Protein AF-A0A7C5KMU4-F1 (afdb_monomer_lite)

Sequence (57 aa):
MPAILLTPPAIEPVSLVEAKAHLKVEVSDDDSLIDGLITTARQHIERQTGKALIDQT

Secondary structure (DSSP, 8-state):
-PPP-SS--SS-SS-HHHHHHHHT---STTHHHHHHHHHHHHHHHHHHHTS-SS---

pLDDT: mean 91.83, std 8.84, range [59.12, 97.94]

Foldseek 3Di:
DADDAPDDDPDFPADLVRQCVVVVNPDCPCSVVSVVVRSVVQVVVCRVPVDRPDDGD

Radius of gyration: 12.63 Å; chains: 1; bounding box: 36×22×25 Å

Structure (mmCIF, N/CA/C/O backbone):
data_AF-A0A7C5KMU4-F1
#
_entry.id   AF-A0A7C5KMU4-F1
#
loop_
_atom_site.group_PDB
_atom_site.id
_atom_site.type_symbol
_atom_site.label_atom_id
_atom_site.label_alt_id
_atom_site.label_comp_id
_atom_site.label_asym_id
_atom_site.label_entity_id
_atom_site.label_seq_id
_atom_site.pdbx_PDB_ins_code
_atom_site.Cartn_x
_atom_site.Cartn_y
_atom_site.Cartn_z
_atom_site.occupancy
_atom_site.B_iso_or_equiv
_atom_site.auth_seq_id
_atom_site.auth_comp_id
_atom_site.auth_asym_id
_atom_site.auth_atom_id
_atom_site.pdbx_PDB_model_num
ATOM 1 N N . MET A 1 1 ? -21.112 1.760 10.660 1.00 59.12 1 MET A N 1
ATOM 2 C CA . MET A 1 1 ? -21.219 2.947 9.783 1.00 59.12 1 MET A CA 1
ATOM 3 C C . MET A 1 1 ? -20.075 2.865 8.788 1.00 59.12 1 MET A C 1
ATOM 5 O O . MET A 1 1 ? -18.974 2.580 9.245 1.00 59.12 1 MET A O 1
ATOM 9 N N . PRO A 1 2 ? -20.303 3.001 7.473 1.00 64.69 2 PRO A N 1
ATOM 10 C CA . PRO A 1 2 ? -19.205 3.019 6.510 1.00 64.69 2 PRO A CA 1
ATOM 11 C C . PRO A 1 2 ? -18.356 4.277 6.738 1.00 64.69 2 PRO A C 1
ATOM 13 O O . PRO A 1 2 ? -18.912 5.364 6.894 1.00 64.69 2 PRO A O 1
ATOM 16 N N . ALA A 1 3 ? -17.032 4.131 6.791 1.00 68.38 3 ALA A N 1
ATOM 17 C CA . ALA A 1 3 ? -16.131 5.278 6.780 1.00 68.38 3 ALA A CA 1
ATOM 18 C C . ALA A 1 3 ? -16.228 5.953 5.402 1.00 68.38 3 ALA A C 1
ATOM 20 O O . ALA A 1 3 ? -16.102 5.284 4.375 1.00 68.38 3 ALA A O 1
ATOM 21 N N . ILE A 1 4 ? -16.518 7.253 5.378 1.00 75.12 4 ILE A N 1
ATOM 22 C CA . ILE A 1 4 ? -16.555 8.054 4.151 1.00 75.12 4 ILE A CA 1
ATOM 23 C C . ILE A 1 4 ? -15.179 8.699 4.008 1.00 75.12 4 ILE A C 1
ATOM 25 O O . ILE A 1 4 ? -14.763 9.441 4.893 1.00 75.12 4 ILE A O 1
ATOM 29 N N . LEU A 1 5 ? -14.480 8.399 2.912 1.00 77.44 5 LEU A N 1
ATOM 30 C CA . LEU A 1 5 ? -13.186 9.001 2.604 1.00 77.44 5 LEU A CA 1
ATOM 31 C C . LEU A 1 5 ? -13.404 10.419 2.062 1.00 77.44 5 LEU A C 1
ATOM 33 O O . LEU A 1 5 ? -13.955 10.575 0.972 1.00 77.44 5 LEU A O 1
ATOM 37 N N . LEU A 1 6 ? -12.996 11.433 2.825 1.00 83.44 6 LEU A N 1
ATOM 38 C CA . LEU A 1 6 ? -13.071 12.843 2.427 1.00 83.44 6 LEU A CA 1
ATOM 39 C C . LEU A 1 6 ? -11.768 13.279 1.756 1.00 83.44 6 LEU A C 1
ATOM 41 O O . LEU A 1 6 ? -11.787 13.778 0.632 1.00 83.44 6 LEU A O 1
ATOM 45 N N . THR A 1 7 ? -10.640 13.024 2.416 1.00 82.06 7 THR A N 1
ATOM 46 C CA . THR A 1 7 ? -9.297 13.215 1.871 1.00 82.06 7 THR A CA 1
ATOM 47 C C . THR A 1 7 ? -8.536 11.890 1.862 1.00 82.06 7 THR A C 1
ATOM 49 O O . THR A 1 7 ? -8.568 11.156 2.852 1.00 82.06 7 THR A O 1
ATOM 52 N N . PRO A 1 8 ? -7.875 11.529 0.745 1.00 80.94 8 PRO A N 1
ATOM 53 C CA . PRO A 1 8 ? -7.014 10.357 0.728 1.00 80.94 8 PRO A CA 1
ATOM 54 C C . PRO A 1 8 ? -5.831 10.555 1.691 1.00 80.94 8 PRO A C 1
ATOM 56 O O . PRO A 1 8 ? -5.398 11.694 1.892 1.00 80.94 8 PRO A O 1
ATOM 59 N N . PRO A 1 9 ? -5.278 9.467 2.253 1.00 86.88 9 PRO A N 1
ATOM 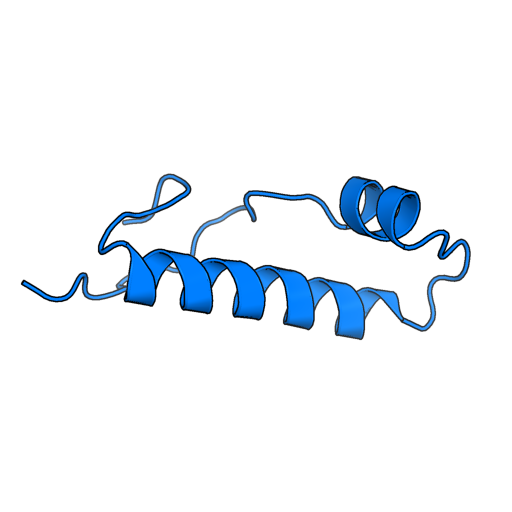60 C CA . PRO A 1 9 ? -4.057 9.539 3.042 1.00 86.88 9 PRO A CA 1
ATOM 61 C C . PRO A 1 9 ? -2.924 10.238 2.290 1.00 86.88 9 PRO A C 1
ATOM 63 O O . PRO A 1 9 ? -2.725 10.002 1.099 1.00 86.88 9 PRO A O 1
ATOM 66 N N . ALA A 1 10 ? -2.146 11.055 3.001 1.00 88.81 10 ALA A N 1
ATOM 67 C CA . ALA A 1 10 ? -0.962 11.705 2.433 1.00 88.81 10 ALA A CA 1
ATOM 68 C C . ALA A 1 10 ? 0.179 10.714 2.139 1.00 88.81 10 ALA A C 1
ATOM 70 O O . ALA A 1 10 ? 1.066 11.006 1.340 1.00 88.81 10 ALA A O 1
ATOM 71 N N . ILE A 1 11 ? 0.159 9.559 2.805 1.00 92.94 11 ILE A N 1
ATOM 72 C CA . ILE A 1 11 ? 1.112 8.463 2.653 1.00 92.94 11 ILE A CA 1
ATOM 73 C C . ILE A 1 11 ? 0.371 7.130 2.732 1.00 92.94 11 ILE A C 1
ATOM 75 O O . ILE A 1 11 ? -0.674 7.027 3.376 1.00 92.94 11 ILE A O 1
ATOM 79 N N . GLU A 1 12 ? 0.921 6.106 2.089 1.00 94.56 12 GLU A N 1
ATOM 80 C CA . GLU A 1 12 ? 0.389 4.749 2.171 1.00 94.56 12 GLU A CA 1
ATOM 81 C C . GLU A 1 12 ? 1.027 3.970 3.344 1.00 94.56 12 GLU A C 1
ATOM 83 O O . GLU A 1 12 ? 2.162 4.261 3.727 1.00 94.56 12 GLU A O 1
ATOM 88 N N . PRO A 1 13 ? 0.334 2.961 3.917 1.00 94.69 13 PRO A N 1
ATOM 89 C CA . PRO A 1 13 ? 0.851 2.146 5.023 1.00 94.69 13 PRO A CA 1
ATOM 90 C C . PRO A 1 13 ? 2.111 1.338 4.689 1.00 94.69 13 PRO A C 1
ATOM 92 O O . PRO A 1 13 ? 2.814 0.907 5.597 1.00 94.69 13 PRO A O 1
ATOM 95 N N . VAL A 1 14 ? 2.358 1.088 3.401 1.00 96.62 14 VAL A N 1
ATOM 96 C CA . VAL A 1 14 ? 3.556 0.420 2.882 1.00 96.62 14 VAL A CA 1
ATOM 97 C C . VAL A 1 14 ? 4.132 1.301 1.785 1.00 96.62 14 VAL A C 1
ATOM 99 O O . VAL A 1 14 ? 3.403 1.733 0.894 1.00 96.62 14 VAL A O 1
ATOM 102 N N . SER A 1 15 ? 5.432 1.572 1.842 1.00 97.06 15 SER A N 1
ATOM 103 C CA . SER A 1 15 ? 6.119 2.345 0.808 1.00 97.06 15 SER A CA 1
ATOM 104 C C . SER A 1 15 ? 6.385 1.515 -0.451 1.00 97.06 15 SER A C 1
ATOM 106 O O . SER A 1 15 ? 6.505 0.289 -0.398 1.00 97.06 15 SER A O 1
ATOM 108 N N . LEU A 1 16 ? 6.572 2.190 -1.589 1.00 97.06 16 LEU A N 1
ATOM 109 C CA . LEU A 1 16 ? 6.980 1.546 -2.841 1.00 97.06 16 LEU A CA 1
ATOM 110 C C . LEU A 1 16 ? 8.268 0.723 -2.674 1.00 97.06 16 LEU A C 1
ATOM 112 O O . LEU A 1 16 ? 8.368 -0.384 -3.192 1.00 97.06 16 LEU A O 1
ATOM 116 N N . VAL A 1 17 ? 9.240 1.228 -1.907 1.00 97.25 17 VAL A N 1
ATOM 117 C CA . VAL A 1 17 ? 10.514 0.534 -1.652 1.00 97.25 17 VAL A CA 1
ATOM 118 C C . VAL A 1 17 ? 10.292 -0.769 -0.882 1.00 97.25 17 VAL A C 1
ATOM 120 O O . VAL A 1 17 ? 10.826 -1.808 -1.266 1.00 97.25 17 VAL A O 1
ATOM 123 N N . GLU A 1 18 ? 9.479 -0.741 0.176 1.00 97.88 18 GLU A N 1
ATOM 124 C CA . GLU A 1 18 ? 9.143 -1.942 0.952 1.00 97.88 18 GLU A CA 1
ATOM 125 C C . GLU A 1 18 ? 8.362 -2.956 0.109 1.00 97.88 18 GLU A C 1
ATOM 127 O O . GLU A 1 18 ? 8.656 -4.153 0.150 1.00 97.88 18 GLU A O 1
ATOM 132 N N . ALA A 1 19 ? 7.410 -2.484 -0.701 1.00 97.88 19 ALA A N 1
ATOM 133 C CA . ALA A 1 19 ? 6.642 -3.330 -1.607 1.00 97.88 19 ALA A CA 1
ATOM 134 C C . ALA A 1 19 ? 7.539 -3.989 -2.665 1.00 97.88 19 ALA A C 1
ATOM 136 O O . ALA A 1 19 ? 7.471 -5.203 -2.863 1.00 97.88 19 ALA A O 1
ATOM 137 N N . LYS A 1 20 ? 8.438 -3.228 -3.296 1.00 97.94 20 LYS A N 1
ATOM 138 C CA . LYS A 1 20 ? 9.411 -3.746 -4.268 1.00 97.94 20 LYS A CA 1
ATOM 139 C C . LYS A 1 20 ? 10.358 -4.764 -3.649 1.00 97.94 20 LYS A C 1
ATOM 141 O O . LYS A 1 20 ? 10.567 -5.821 -4.240 1.00 97.94 20 LYS A O 1
ATOM 146 N N . ALA A 1 21 ? 10.858 -4.503 -2.441 1.00 97.81 21 ALA A N 1
ATOM 147 C CA . ALA A 1 21 ? 11.697 -5.450 -1.711 1.00 97.81 21 ALA A CA 1
ATOM 148 C C . ALA A 1 21 ? 10.952 -6.763 -1.407 1.00 97.81 21 ALA A C 1
ATOM 150 O O . ALA A 1 21 ? 11.521 -7.847 -1.548 1.00 97.81 21 ALA A O 1
ATOM 151 N N . HIS A 1 22 ? 9.666 -6.690 -1.046 1.00 97.44 22 HIS A N 1
ATOM 152 C CA . HIS A 1 22 ? 8.829 -7.870 -0.822 1.00 97.44 22 HIS A CA 1
ATOM 153 C C . HIS A 1 22 ? 8.579 -8.668 -2.113 1.00 97.44 22 HIS A C 1
ATOM 155 O O . HIS A 1 22 ? 8.670 -9.897 -2.113 1.00 97.44 22 HIS A O 1
ATOM 161 N N . LEU A 1 23 ? 8.296 -7.970 -3.217 1.00 96.75 23 LEU A N 1
ATOM 162 C CA . LEU A 1 23 ? 8.025 -8.558 -4.533 1.00 96.75 23 LEU A CA 1
ATOM 163 C C . LEU A 1 23 ? 9.295 -8.976 -5.291 1.00 96.75 23 LEU A C 1
ATOM 165 O O . LEU A 1 23 ? 9.194 -9.693 -6.285 1.00 96.75 23 LEU A O 1
ATOM 169 N N . LYS A 1 24 ? 10.479 -8.568 -4.811 1.00 97.62 24 LYS A N 1
ATOM 170 C CA . LYS A 1 24 ? 11.788 -8.741 -5.466 1.00 97.62 24 LYS A CA 1
ATOM 171 C C . LYS A 1 24 ? 11.851 -8.079 -6.849 1.00 97.62 24 LYS A C 1
ATOM 173 O O . LYS A 1 24 ? 12.353 -8.669 -7.805 1.00 97.62 24 LYS A O 1
ATOM 178 N N . VAL A 1 25 ? 11.319 -6.862 -6.950 1.00 97.06 25 VAL A N 1
ATOM 179 C CA . VAL A 1 25 ? 11.315 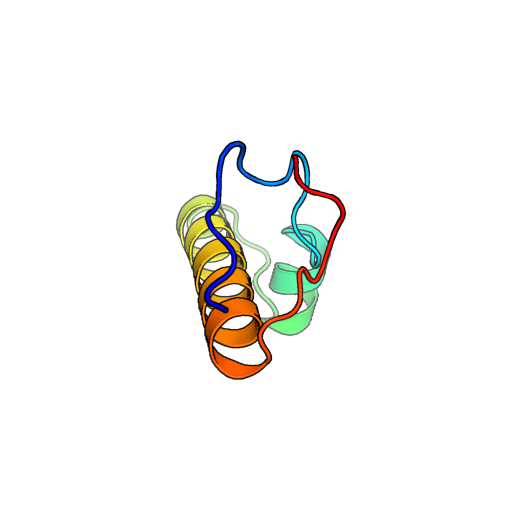-6.051 -8.176 1.00 97.06 25 VAL A CA 1
ATOM 180 C C . VAL A 1 25 ? 12.375 -4.960 -8.065 1.00 97.06 25 VAL A C 1
ATOM 182 O O . VAL A 1 25 ? 12.259 -4.063 -7.238 1.00 97.06 25 VAL A O 1
ATOM 185 N N . GLU A 1 26 ? 13.389 -5.012 -8.926 1.00 95.50 26 GLU A N 1
ATOM 186 C CA . GLU A 1 26 ? 14.496 -4.038 -8.932 1.00 95.50 26 GLU A CA 1
A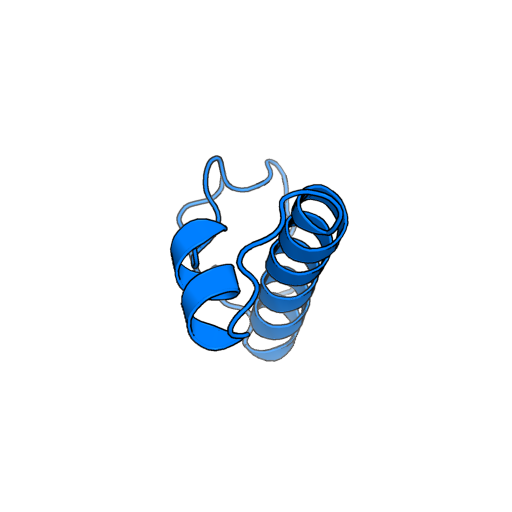TOM 187 C C . GLU A 1 26 ? 14.325 -2.943 -10.002 1.00 95.50 26 GLU A C 1
ATOM 189 O O . GLU A 1 26 ? 14.893 -1.858 -9.893 1.00 95.50 26 GLU A O 1
ATOM 194 N N . VAL A 1 27 ? 13.527 -3.203 -11.043 1.00 95.56 27 VAL A N 1
ATOM 195 C CA . VAL A 1 27 ? 13.270 -2.259 -12.146 1.00 95.56 27 VAL A CA 1
ATOM 196 C C . VAL A 1 27 ? 12.222 -1.219 -11.763 1.00 95.56 27 VAL A C 1
ATOM 198 O O . VAL A 1 27 ? 11.434 -1.445 -10.849 1.00 95.56 27 VAL A O 1
ATOM 201 N N . SER A 1 28 ? 12.211 -0.073 -12.444 1.00 97.06 28 SER A N 1
ATOM 202 C CA . SER A 1 28 ? 11.260 1.022 -12.191 1.00 97.06 28 SER A CA 1
ATOM 203 C C . SER A 1 28 ? 10.015 1.005 -13.083 1.00 97.06 28 SER A C 1
ATOM 205 O O . SER A 1 28 ? 9.091 1.775 -12.848 1.00 97.06 28 SER A O 1
ATOM 207 N N . ASP A 1 29 ? 9.975 0.154 -14.110 1.00 97.56 29 ASP A N 1
ATOM 208 C CA . ASP A 1 29 ? 8.890 0.148 -15.106 1.00 97.56 29 ASP A CA 1
ATOM 209 C C . ASP A 1 29 ? 7.517 -0.167 -14.485 1.00 97.56 29 ASP A C 1
ATOM 211 O O . ASP A 1 29 ? 6.491 0.330 -14.949 1.00 97.56 29 ASP A O 1
ATOM 215 N N . ASP A 1 30 ? 7.511 -0.935 -13.393 1.00 96.69 30 ASP A N 1
ATOM 216 C CA . ASP A 1 30 ? 6.304 -1.331 -12.669 1.00 96.69 30 ASP A CA 1
ATOM 217 C C . ASP A 1 30 ? 5.960 -0.403 -11.492 1.00 96.69 30 ASP A C 1
ATOM 219 O O . ASP A 1 30 ? 4.965 -0.640 -10.808 1.00 96.69 30 ASP A O 1
ATOM 223 N N . ASP A 1 31 ? 6.730 0.662 -11.236 1.00 97.81 31 ASP A N 1
ATOM 224 C CA . ASP A 1 31 ? 6.566 1.499 -10.036 1.00 97.81 31 ASP A CA 1
ATOM 225 C C . ASP A 1 31 ? 5.145 2.073 -9.927 1.00 97.81 31 ASP A C 1
ATOM 227 O O . ASP A 1 31 ? 4.486 1.929 -8.899 1.00 97.81 31 ASP A O 1
ATOM 231 N N . SER A 1 32 ? 4.614 2.620 -11.026 1.00 97.75 32 SER A N 1
ATOM 232 C CA . SER A 1 32 ? 3.245 3.157 -11.057 1.00 97.75 32 SER A CA 1
ATOM 233 C C . SER A 1 32 ? 2.169 2.085 -10.864 1.00 97.75 32 SER A C 1
ATOM 235 O O . SER A 1 32 ? 1.110 2.363 -10.299 1.00 97.75 32 SER A O 1
ATOM 237 N N . LEU A 1 33 ? 2.416 0.859 -11.335 1.00 97.62 33 LEU A N 1
ATOM 238 C CA . LEU A 1 33 ? 1.502 -0.260 -11.120 1.00 97.62 33 LEU A CA 1
ATOM 239 C C . LEU A 1 33 ? 1.515 -0.679 -9.647 1.00 97.62 33 LEU A C 1
ATOM 241 O O . LEU A 1 33 ? 0.452 -0.8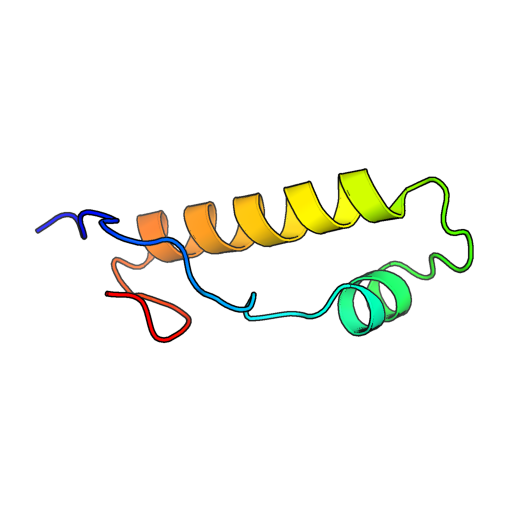76 -9.057 1.00 97.62 33 LEU A O 1
ATOM 245 N N . ILE A 1 34 ? 2.702 -0.794 -9.052 1.00 97.94 34 ILE A N 1
ATOM 246 C CA . ILE A 1 34 ? 2.877 -1.179 -7.651 1.00 97.94 34 ILE A CA 1
ATOM 247 C C . ILE A 1 34 ? 2.248 -0.131 -6.728 1.00 97.94 34 ILE A C 1
ATOM 249 O O . ILE A 1 34 ? 1.500 -0.515 -5.831 1.00 97.94 34 ILE A O 1
ATOM 253 N N . ASP A 1 35 ? 2.436 1.164 -6.990 1.00 97.75 35 ASP A N 1
ATOM 254 C CA . ASP A 1 35 ? 1.760 2.238 -6.246 1.00 97.75 35 ASP A CA 1
ATOM 255 C C . ASP A 1 35 ? 0.231 2.083 -6.289 1.00 97.75 35 ASP A C 1
ATOM 257 O O . ASP A 1 35 ? -0.443 2.107 -5.255 1.00 97.75 35 ASP A O 1
ATOM 261 N N . GLY A 1 36 ? -0.334 1.823 -7.474 1.00 97.56 36 GLY A N 1
ATOM 262 C CA . GLY A 1 36 ? -1.770 1.575 -7.623 1.00 97.56 36 GLY A CA 1
ATOM 263 C C . GLY A 1 36 ? -2.258 0.344 -6.847 1.00 97.56 36 GLY A C 1
ATOM 264 O O . GLY A 1 36 ? -3.348 0.359 -6.260 1.00 97.56 36 GLY A O 1
ATOM 265 N N . LEU A 1 37 ? -1.454 -0.722 -6.806 1.00 97.88 37 LEU A N 1
ATOM 266 C CA . LEU A 1 37 ? -1.755 -1.927 -6.032 1.00 97.88 37 LEU A CA 1
ATOM 267 C C . LEU A 1 37 ? -1.710 -1.667 -4.523 1.00 97.88 37 LEU A C 1
ATOM 269 O O . LEU A 1 37 ? -2.593 -2.157 -3.819 1.00 97.88 37 LEU A O 1
ATOM 273 N N . ILE A 1 38 ? -0.752 -0.876 -4.031 1.00 97.75 38 ILE A N 1
ATOM 274 C CA . ILE A 1 38 ? -0.658 -0.486 -2.615 1.00 97.75 38 ILE A CA 1
ATOM 275 C C . ILE A 1 38 ? -1.933 0.252 -2.189 1.00 97.75 38 ILE A C 1
ATOM 277 O O . ILE A 1 38 ? -2.602 -0.168 -1.239 1.00 97.75 38 ILE A O 1
ATOM 281 N N . THR A 1 39 ? -2.335 1.285 -2.937 1.00 96.00 39 THR A N 1
ATOM 282 C CA . THR A 1 39 ? -3.564 2.042 -2.649 1.00 96.00 39 THR A CA 1
ATOM 283 C C . THR A 1 39 ? -4.801 1.145 -2.682 1.00 96.00 39 THR A C 1
ATOM 285 O O . THR A 1 39 ? -5.658 1.214 -1.795 1.00 96.00 39 THR A O 1
ATOM 288 N N . THR A 1 40 ? -4.899 0.260 -3.678 1.00 96.69 40 THR A N 1
ATOM 289 C CA . THR A 1 40 ? -6.029 -0.675 -3.806 1.00 96.6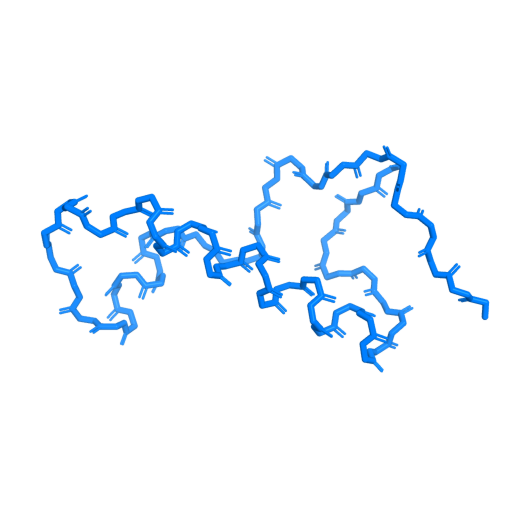9 40 THR A CA 1
ATOM 290 C C . THR A 1 40 ? -6.078 -1.658 -2.635 1.00 96.69 40 THR A C 1
ATOM 292 O O . THR A 1 40 ? -7.155 -1.932 -2.098 1.00 96.69 40 THR A O 1
ATOM 295 N N . ALA A 1 41 ? -4.924 -2.172 -2.203 1.00 96.88 41 ALA A N 1
ATOM 296 C CA . ALA A 1 41 ? -4.816 -3.087 -1.073 1.00 96.88 41 ALA A CA 1
ATOM 297 C C . ALA A 1 41 ? -5.257 -2.418 0.234 1.00 96.88 41 ALA A C 1
ATOM 299 O O . ALA A 1 41 ? -6.074 -2.993 0.958 1.00 96.88 41 ALA A O 1
ATOM 300 N N . ARG A 1 42 ? -4.810 -1.181 0.500 1.00 95.44 42 ARG A N 1
ATOM 301 C CA . ARG A 1 42 ? -5.286 -0.400 1.651 1.00 95.44 42 ARG A CA 1
ATOM 302 C C . ARG A 1 42 ? -6.805 -0.264 1.615 1.00 95.44 42 ARG A C 1
ATOM 304 O O . ARG A 1 42 ? -7.469 -0.692 2.554 1.00 95.44 42 ARG A O 1
ATOM 311 N N . GLN A 1 43 ? -7.369 0.261 0.526 1.00 94.06 43 GLN A N 1
ATOM 312 C CA . GLN A 1 43 ? -8.821 0.455 0.399 1.00 94.06 43 GLN A CA 1
ATOM 313 C C . GLN A 1 43 ? -9.605 -0.846 0.611 1.00 94.06 43 GLN A C 1
ATOM 315 O O . GLN A 1 43 ? -10.669 -0.850 1.236 1.00 94.06 43 GLN A O 1
ATOM 320 N N . HIS A 1 44 ? -9.087 -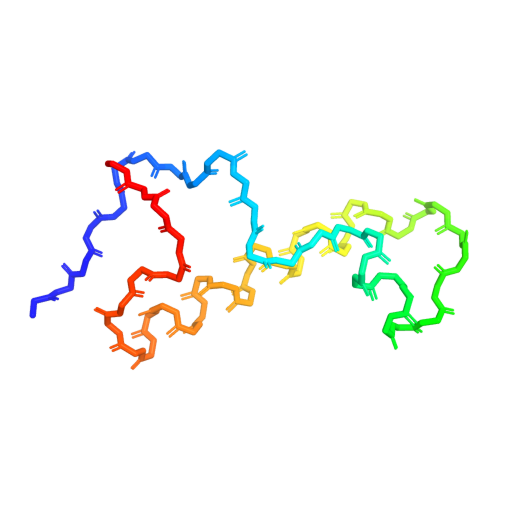1.966 0.100 1.00 95.25 44 HIS A N 1
ATOM 321 C CA . HIS A 1 44 ? -9.699 -3.275 0.282 1.00 95.25 44 HIS A CA 1
ATOM 322 C C . HIS A 1 44 ? -9.756 -3.675 1.762 1.00 95.25 44 HIS A C 1
ATOM 324 O O . HIS A 1 44 ? -10.827 -4.050 2.248 1.00 95.25 44 HIS A O 1
ATOM 330 N N . ILE A 1 45 ? -8.636 -3.551 2.479 1.00 95.25 45 ILE A N 1
ATOM 331 C CA . ILE A 1 45 ? -8.529 -3.915 3.898 1.00 95.25 45 ILE A CA 1
ATOM 332 C C . ILE A 1 45 ? -9.354 -2.965 4.770 1.00 95.25 45 ILE A C 1
ATOM 334 O O . ILE A 1 45 ? -10.076 -3.418 5.659 1.00 95.25 45 ILE A O 1
ATOM 338 N N . GLU A 1 46 ? -9.314 -1.660 4.513 1.00 94.31 46 GLU A N 1
ATOM 339 C CA . GLU A 1 46 ? -10.106 -0.672 5.255 1.00 94.31 46 GLU A CA 1
ATOM 340 C C . GLU A 1 46 ? -11.606 -0.927 5.092 1.00 94.31 46 GLU A C 1
ATOM 342 O O . GLU A 1 46 ? -12.355 -0.920 6.069 1.00 94.31 46 GLU A O 1
ATOM 347 N N . ARG A 1 47 ? -12.055 -1.260 3.875 1.00 92.25 47 ARG A N 1
ATOM 348 C CA . ARG A 1 47 ? -13.455 -1.625 3.620 1.00 92.25 47 ARG A CA 1
ATOM 349 C C . ARG A 1 47 ? -13.865 -2.910 4.335 1.00 92.25 47 ARG A C 1
ATOM 351 O O . ARG A 1 47 ? -15.000 -3.006 4.790 1.00 92.25 47 ARG A O 1
ATOM 358 N N . GLN A 1 48 ? -12.973 -3.895 4.423 1.00 95.31 48 GLN A N 1
ATOM 359 C CA . GLN A 1 48 ? -13.247 -5.154 5.122 1.00 95.31 48 GLN A CA 1
ATOM 360 C C . GLN A 1 48 ? -13.260 -4.995 6.643 1.00 95.31 48 GLN A C 1
ATOM 362 O O . GLN A 1 48 ? -14.072 -5.618 7.322 1.00 95.31 48 GLN A O 1
ATOM 367 N N . THR A 1 49 ? -12.358 -4.178 7.181 1.00 93.69 49 THR A N 1
ATOM 368 C CA . THR A 1 49 ? -12.153 -4.037 8.629 1.00 93.69 49 THR A CA 1
ATOM 369 C C . THR A 1 49 ? -12.954 -2.892 9.245 1.00 93.69 49 THR A C 1
ATOM 371 O O . THR A 1 49 ? -13.149 -2.873 10.460 1.00 93.69 49 THR A O 1
ATOM 374 N N . GLY A 1 50 ? -13.415 -1.937 8.432 1.00 91.38 50 GLY A N 1
ATOM 375 C CA . GLY A 1 50 ? -14.067 -0.709 8.885 1.00 91.38 50 GLY A CA 1
ATOM 376 C C . GLY A 1 50 ? -13.126 0.245 9.626 1.00 91.38 50 GLY A C 1
ATOM 377 O O . GLY A 1 50 ? -13.597 1.080 10.395 1.00 91.38 50 GLY A O 1
ATOM 378 N N . LYS A 1 51 ? -11.809 0.098 9.444 1.00 90.44 51 LYS A N 1
ATOM 379 C CA . LYS A 1 51 ? -10.773 0.902 10.103 1.00 90.44 51 LYS A CA 1
ATOM 380 C C . LYS A 1 51 ? -9.983 1.680 9.063 1.00 90.44 51 LYS A C 1
ATOM 382 O O . LYS A 1 51 ? -9.781 1.170 7.970 1.00 90.44 51 LYS A O 1
ATOM 387 N N . ALA A 1 52 ? -9.507 2.866 9.428 1.00 91.75 52 ALA A N 1
ATOM 388 C CA . ALA A 1 52 ? -8.431 3.526 8.701 1.00 91.75 52 ALA A CA 1
ATOM 389 C C . ALA A 1 52 ? -7.098 2.887 9.122 1.00 91.75 52 ALA A C 1
ATOM 391 O O . ALA A 1 52 ? -6.868 2.693 10.318 1.00 91.75 52 ALA A O 1
ATOM 392 N N . LEU A 1 53 ? -6.252 2.514 8.161 1.00 92.88 53 LEU A N 1
ATOM 393 C CA . LEU A 1 53 ? -4.925 1.947 8.440 1.00 92.88 53 LEU A CA 1
ATOM 394 C C . LEU A 1 53 ? -3.875 3.027 8.707 1.00 92.88 53 LEU A C 1
ATOM 396 O O . LEU A 1 53 ? -2.828 2.736 9.278 1.00 92.88 53 LEU A O 1
ATOM 400 N N . ILE A 1 54 ? -4.168 4.258 8.302 1.00 93.25 54 ILE A N 1
ATOM 401 C CA . ILE A 1 54 ? -3.339 5.436 8.507 1.00 93.25 54 ILE A CA 1
ATOM 402 C C . ILE A 1 54 ? -4.233 6.662 8.701 1.00 93.25 54 ILE A C 1
ATOM 404 O O . ILE A 1 54 ? -5.412 6.633 8.334 1.00 93.25 54 ILE A O 1
ATOM 408 N N . ASP A 1 55 ? -3.688 7.725 9.290 1.00 89.56 55 ASP A N 1
ATOM 409 C CA . ASP A 1 55 ? -4.439 8.954 9.525 1.00 89.56 55 ASP A CA 1
ATOM 410 C C . ASP A 1 55 ? -4.906 9.572 8.198 1.00 89.56 55 ASP A C 1
ATOM 412 O O . ASP A 1 55 ? -4.121 9.821 7.280 1.00 89.56 55 ASP A O 1
ATOM 416 N N . GLN A 1 56 ? -6.213 9.811 8.115 1.00 83.50 56 GLN A N 1
ATOM 417 C CA . GLN A 1 56 ? -6.897 10.443 6.991 1.00 83.50 56 GLN A CA 1
ATOM 418 C C . GLN A 1 56 ? -8.040 11.310 7.526 1.00 83.50 56 GLN A C 1
ATOM 420 O O . GLN A 1 56 ? -8.628 10.988 8.564 1.00 83.50 56 GLN A O 1
ATOM 425 N N . THR A 1 57 ? -8.326 12.417 6.841 1.00 74.50 57 THR A N 1
ATOM 426 C CA . THR A 1 57 ? -9.305 13.435 7.268 1.00 74.50 57 THR A CA 1
ATOM 427 C C . THR A 1 57 ? -10.513 13.534 6.355 1.00 74.50 57 THR A C 1
ATOM 429 O O . THR A 1 57 ? -10.400 13.159 5.165 1.00 74.50 57 THR A O 1
#